Protein AF-A0A1P8XKL0-F1 (afdb_monomer_lite)

Foldseek 3Di:
DDDDDDDDPDDDDDDDPPPPPQDPVPDPQADVPRDHPPPPPPPDPPPVPPVDDPDPPPPPPCDPVNVVVVVVVVVVVVVVVVVVVVVVVVVD

Sequence (92 aa):
MRPSMSIDKQSTPSTGTVPPDPDPYEITGLEPGGGVSPGSTPPDSAQTSGLGEPEPRPRRRVTPTSVVSIIAIVIFAALFAAAAVAILVDVL

Radius of gyration: 40.16 Å; chains: 1; bounding box: 36×59×116 Å

Secondary structure (DSSP, 8-state):
-----------------------TT--TT-BTTTB--TTSSPS-S---TT-S-----------HHHHHHHHHHHHHHHHHHHHHHHHHHHH-

Structure (mmCIF, N/CA/C/O backbone):
data_AF-A0A1P8XKL0-F1
#
_entry.id   AF-A0A1P8XKL0-F1
#
loop_
_atom_site.group_PDB
_atom_site.id
_atom_site.type_symbol
_atom_site.label_atom_id
_atom_site.label_alt_id
_atom_site.label_comp_id
_atom_site.label_asym_id
_atom_site.label_entity_id
_atom_site.label_seq_id
_atom_site.pdbx_PDB_ins_code
_atom_site.Cartn_x
_atom_site.Cartn_y
_atom_site.Cartn_z
_atom_site.occupancy
_atom_site.B_iso_or_equiv
_atom_site.auth_seq_id
_atom_site.auth_comp_id
_atom_site.auth_asym_id
_atom_site.auth_atom_id
_atom_site.pdbx_PDB_model_num
ATOM 1 N N . MET A 1 1 ? -2.321 15.947 86.350 1.00 40.41 1 MET A N 1
ATOM 2 C CA . MET A 1 1 ? -1.048 16.060 85.610 1.00 40.41 1 MET A CA 1
ATOM 3 C C . MET A 1 1 ? -0.752 14.723 84.931 1.00 40.41 1 MET A C 1
ATOM 5 O O . MET A 1 1 ? -0.494 13.749 85.622 1.00 40.41 1 MET A O 1
ATOM 9 N N . ARG A 1 2 ? -0.879 14.647 83.601 1.00 62.53 2 ARG A N 1
ATOM 10 C CA . ARG A 1 2 ? -0.132 13.697 82.740 1.00 62.53 2 ARG A CA 1
ATOM 11 C C . ARG A 1 2 ? 1.283 14.296 82.523 1.00 62.53 2 ARG A C 1
ATOM 13 O O . ARG A 1 2 ? 1.383 15.503 82.748 1.00 62.53 2 ARG A O 1
ATOM 20 N N . PRO A 1 3 ? 2.298 13.640 81.924 1.00 65.81 3 PRO A N 1
ATOM 21 C CA . PRO A 1 3 ? 2.692 12.224 81.778 1.00 65.81 3 PRO A CA 1
ATOM 22 C C . PRO A 1 3 ? 4.236 12.027 81.975 1.00 65.81 3 PRO A C 1
ATOM 24 O O . PRO A 1 3 ? 4.931 12.978 82.310 1.00 65.81 3 PRO A O 1
ATOM 27 N N . SER A 1 4 ? 4.752 10.803 81.769 1.00 54.44 4 SER A N 1
ATOM 28 C CA . SER A 1 4 ? 6.072 10.417 81.180 1.00 54.44 4 SER A CA 1
ATOM 29 C C . SER A 1 4 ? 6.514 9.081 81.797 1.00 54.44 4 SER A C 1
ATOM 31 O O . SER A 1 4 ? 6.862 9.037 82.967 1.00 54.44 4 SER A O 1
ATOM 33 N N . MET A 1 5 ? 6.333 7.919 81.165 1.00 60.47 5 MET A N 1
ATOM 34 C CA . MET A 1 5 ? 6.954 7.461 79.913 1.00 60.47 5 MET A CA 1
ATOM 35 C C . MET A 1 5 ? 8.475 7.319 80.065 1.00 60.47 5 MET A C 1
ATOM 37 O O . MET A 1 5 ? 9.228 8.256 79.828 1.00 60.47 5 MET A O 1
ATOM 41 N N . SER A 1 6 ? 8.908 6.115 80.433 1.00 54.59 6 SER A N 1
ATOM 42 C CA . SER A 1 6 ? 10.237 5.587 80.121 1.00 54.59 6 SER A CA 1
ATOM 43 C C . SER A 1 6 ? 10.044 4.208 79.503 1.00 54.59 6 SER A C 1
ATOM 45 O O . SER A 1 6 ? 9.937 3.174 80.158 1.00 54.59 6 SER A O 1
ATOM 47 N N . ILE A 1 7 ? 9.885 4.291 78.190 1.00 63.34 7 ILE A N 1
ATOM 48 C CA . ILE A 1 7 ? 9.996 3.222 77.217 1.00 63.34 7 ILE A CA 1
ATOM 49 C C . ILE A 1 7 ? 11.389 2.576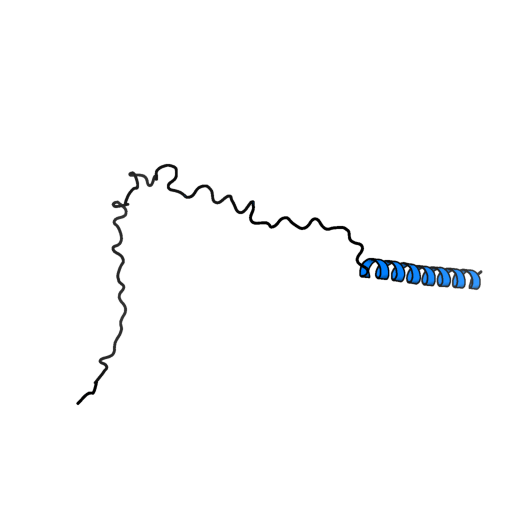 77.304 1.00 63.34 7 ILE A C 1
ATOM 51 O O . ILE A 1 7 ? 12.372 3.223 77.662 1.00 63.34 7 ILE A O 1
ATOM 55 N N . ASP A 1 8 ? 11.400 1.305 76.911 1.00 54.59 8 ASP A N 1
ATOM 56 C CA . ASP A 1 8 ? 12.530 0.478 76.497 1.00 54.59 8 ASP A CA 1
ATOM 57 C C . ASP A 1 8 ? 13.472 -0.083 77.565 1.00 54.59 8 ASP A C 1
ATOM 59 O O . ASP A 1 8 ? 14.568 0.399 77.841 1.00 54.59 8 ASP A O 1
ATOM 63 N N . LYS A 1 9 ? 13.129 -1.307 77.976 1.00 51.38 9 LYS A N 1
ATOM 64 C CA . LYS A 1 9 ? 14.028 -2.407 77.627 1.00 51.38 9 LYS A CA 1
ATOM 65 C C . LYS A 1 9 ? 13.561 -3.037 76.322 1.00 51.38 9 LYS A C 1
ATOM 67 O O . LYS A 1 9 ? 12.719 -3.931 76.316 1.00 51.38 9 LYS A O 1
ATOM 72 N N . GLN A 1 10 ? 14.146 -2.530 75.240 1.00 50.34 10 GLN A N 1
ATOM 73 C CA . GLN A 1 10 ? 14.539 -3.290 74.062 1.00 50.34 10 GLN A CA 1
ATOM 74 C C . GLN A 1 10 ? 14.531 -4.800 74.319 1.00 50.34 10 GLN A C 1
ATOM 76 O O . GLN A 1 10 ? 15.205 -5.268 75.243 1.00 50.34 10 GLN A O 1
ATOM 81 N N . SER A 1 11 ? 13.882 -5.551 73.435 1.00 47.69 11 SER A N 1
ATOM 82 C CA . SER A 1 11 ? 14.527 -6.584 72.609 1.00 47.69 11 SER A CA 1
ATOM 83 C C . SER A 1 11 ? 13.455 -7.551 72.131 1.00 47.69 11 SER A C 1
ATOM 85 O O . SER A 1 11 ? 13.016 -8.430 72.864 1.00 47.69 11 SER A O 1
ATOM 87 N N . THR A 1 12 ? 13.035 -7.407 70.882 1.00 65.25 12 THR A N 1
ATOM 88 C CA . THR A 1 12 ? 12.444 -8.514 70.131 1.00 65.25 12 THR A CA 1
ATOM 89 C C . THR A 1 12 ? 13.480 -9.636 70.018 1.00 65.25 12 THR A C 1
ATOM 91 O O . THR A 1 12 ? 14.574 -9.388 69.506 1.00 65.25 12 THR A O 1
ATOM 94 N N . PRO A 1 13 ? 13.136 -10.867 70.417 1.00 44.56 13 PRO A N 1
ATOM 95 C CA . PRO A 1 13 ? 13.413 -11.977 69.524 1.00 44.56 13 PRO A CA 1
ATOM 96 C C . PRO A 1 13 ? 12.121 -12.756 69.258 1.00 44.56 13 PRO A C 1
ATOM 98 O O . PRO A 1 13 ? 11.390 -13.140 70.166 1.00 44.56 13 PRO A O 1
ATOM 101 N N . SER A 1 14 ? 11.850 -12.931 67.967 1.00 54.28 14 SER A N 1
ATOM 102 C CA . SER A 1 14 ? 10.960 -13.923 67.359 1.00 54.28 14 SER A CA 1
ATOM 103 C C . SER A 1 14 ? 10.713 -15.153 68.227 1.00 54.28 14 SER A C 1
ATOM 105 O O . SER A 1 14 ? 11.690 -15.720 68.698 1.00 54.28 14 SER A O 1
ATOM 107 N N . THR A 1 15 ? 9.486 -15.665 68.309 1.00 46.31 15 THR A N 1
ATOM 108 C CA . THR A 1 15 ? 9.214 -17.109 68.163 1.00 46.31 15 THR A CA 1
ATOM 109 C C . THR A 1 15 ? 7.719 -17.262 67.921 1.00 46.31 15 THR A C 1
ATOM 111 O O . THR A 1 15 ? 6.911 -16.724 68.670 1.00 46.31 15 THR A O 1
ATOM 114 N N . GLY A 1 16 ? 7.373 -17.895 66.804 1.00 50.66 16 GLY A N 1
ATOM 115 C CA . GLY A 1 16 ? 6.041 -17.867 66.223 1.00 50.66 16 GLY A CA 1
ATOM 116 C C . GLY A 1 16 ? 4.937 -18.338 67.160 1.00 50.66 16 GLY A C 1
ATOM 117 O O . GLY A 1 16 ? 5.121 -19.215 68.002 1.00 50.66 16 GLY A O 1
ATOM 118 N N . THR A 1 17 ? 3.742 -17.809 66.922 1.00 49.91 17 THR A N 1
ATOM 119 C CA . THR A 1 17 ? 2.537 -18.624 67.037 1.00 49.91 17 THR A CA 1
ATOM 120 C C . THR A 1 17 ? 2.782 -19.814 66.116 1.00 49.91 17 THR A C 1
ATOM 122 O O . THR A 1 17 ? 2.617 -19.694 64.906 1.00 49.91 17 THR A O 1
ATOM 125 N N . VAL A 1 18 ? 3.309 -20.919 66.647 1.00 61.38 18 VAL A N 1
ATOM 126 C CA . VAL A 1 18 ? 3.222 -22.197 65.947 1.00 61.38 18 VAL A CA 1
ATOM 127 C C . VAL A 1 18 ? 1.716 -22.394 65.793 1.00 61.38 18 VAL A C 1
ATOM 129 O O . VAL A 1 18 ? 1.028 -22.459 66.818 1.00 61.38 18 VAL A O 1
ATOM 132 N N . PRO A 1 19 ? 1.161 -22.356 64.564 1.00 62.97 19 PRO A N 1
ATOM 133 C CA . PRO A 1 19 ? -0.198 -22.843 64.371 1.00 62.97 19 PRO A CA 1
ATOM 134 C C . PRO A 1 19 ? -0.222 -24.233 65.009 1.00 62.97 19 PRO A C 1
ATOM 136 O O . PRO A 1 19 ? 0.787 -24.924 64.856 1.00 62.97 19 PRO A O 1
ATOM 139 N N . PRO A 1 20 ? -1.263 -24.639 65.761 1.00 68.69 20 PRO A N 1
ATOM 140 C CA . PRO A 1 20 ? -1.320 -26.020 66.219 1.00 68.69 20 PRO A CA 1
ATOM 141 C C . PRO A 1 20 ? -1.122 -26.870 64.970 1.00 68.69 20 PRO A C 1
ATOM 143 O O . PRO A 1 20 ? -1.912 -26.738 64.039 1.00 68.69 20 PRO A O 1
ATOM 146 N N . ASP A 1 21 ? -0.004 -27.591 64.889 1.00 62.12 21 ASP A N 1
ATOM 147 C CA . ASP A 1 21 ? 0.236 -28.486 63.769 1.00 62.12 21 ASP A CA 1
ATOM 148 C C . ASP A 1 21 ? -0.876 -29.526 63.898 1.00 62.12 21 ASP A C 1
ATOM 150 O O . ASP A 1 21 ? -0.900 -30.232 64.915 1.00 62.12 21 ASP A O 1
ATOM 154 N N . PRO A 1 22 ? -1.899 -29.504 63.022 1.00 63.88 22 PRO A N 1
ATOM 155 C CA . PRO A 1 22 ? -3.000 -30.430 63.167 1.00 63.88 22 PRO A CA 1
ATOM 156 C C . PRO A 1 22 ? -2.401 -31.818 62.993 1.00 63.88 22 PRO A C 1
ATOM 158 O O . PRO A 1 22 ? -1.642 -32.052 62.050 1.00 63.88 22 PRO A O 1
ATOM 161 N N . ASP A 1 23 ? -2.703 -32.721 63.921 1.00 63.28 23 ASP A N 1
ATOM 162 C CA . ASP A 1 23 ? -2.305 -34.113 63.771 1.00 63.28 23 ASP A CA 1
ATOM 163 C C . ASP A 1 23 ? -2.752 -34.572 62.365 1.00 63.28 23 ASP A C 1
ATOM 165 O O . ASP A 1 23 ? -3.929 -34.408 62.033 1.00 63.28 23 ASP A O 1
ATOM 169 N N . PRO A 1 24 ? -1.861 -35.090 61.494 1.00 60.44 24 PRO A N 1
ATOM 170 C CA . PRO A 1 24 ? -2.246 -35.525 60.152 1.00 60.44 24 PRO A CA 1
ATOM 171 C C . PRO A 1 24 ? -3.299 -36.643 60.169 1.00 60.44 24 PRO A C 1
ATOM 173 O O . PRO A 1 24 ? -3.924 -36.907 59.141 1.00 60.44 24 PRO A O 1
ATOM 176 N N . TYR A 1 25 ? -3.510 -37.294 61.318 1.00 58.84 25 TYR A N 1
ATOM 177 C CA . TYR A 1 25 ? -4.591 -38.249 61.537 1.00 58.84 25 TYR A CA 1
ATOM 178 C C . TYR A 1 25 ? -5.913 -37.592 61.988 1.00 58.84 25 TYR A C 1
ATOM 180 O O . TYR A 1 25 ? -6.958 -38.233 61.896 1.00 58.84 25 TYR A O 1
ATOM 188 N N . GLU A 1 26 ? -5.907 -36.322 62.404 1.00 59.62 26 GLU A N 1
ATOM 189 C CA . GLU A 1 26 ? -7.094 -35.512 62.720 1.00 59.62 26 GLU A CA 1
ATOM 190 C C . GLU A 1 26 ? -7.404 -34.498 61.607 1.00 59.62 26 GLU A C 1
ATOM 192 O O . GLU A 1 26 ? -7.339 -33.278 61.761 1.00 59.62 26 GLU A O 1
ATOM 197 N N . ILE A 1 27 ? -7.782 -35.021 60.445 1.00 58.81 27 ILE A N 1
ATOM 198 C CA . ILE A 1 27 ? -8.282 -34.238 59.314 1.00 58.81 27 ILE A CA 1
ATOM 199 C C . ILE A 1 27 ? -9.811 -34.106 59.390 1.00 58.81 27 ILE A C 1
ATOM 201 O O . ILE A 1 27 ? -10.545 -35.084 59.259 1.00 58.81 27 ILE A O 1
ATOM 205 N N . THR A 1 28 ? -10.318 -32.885 59.593 1.00 64.94 28 THR A N 1
ATOM 206 C CA . THR A 1 28 ? -11.765 -32.611 59.657 1.00 64.94 28 THR A CA 1
ATOM 207 C C . THR A 1 28 ? -12.444 -32.922 58.319 1.00 64.94 28 THR A C 1
ATOM 209 O O . THR A 1 28 ? -12.215 -32.231 57.330 1.00 64.94 28 TH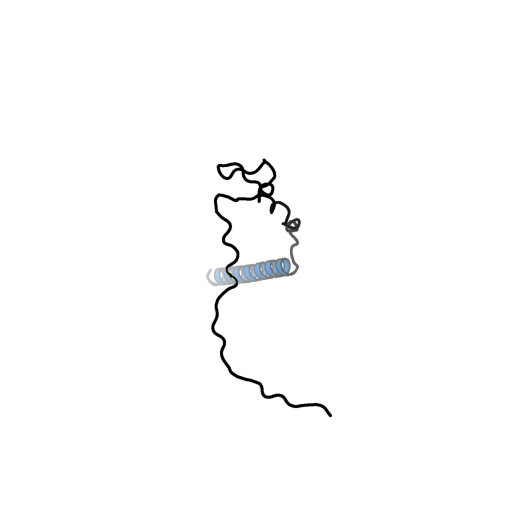R A O 1
ATOM 212 N N . GLY A 1 29 ? -13.327 -33.927 58.303 1.00 60.00 29 GLY A N 1
ATOM 213 C CA . GLY A 1 29 ? -14.195 -34.238 57.159 1.00 60.00 29 GLY A CA 1
ATOM 214 C C . GLY A 1 29 ? -13.556 -35.060 56.034 1.00 60.00 29 GLY A C 1
ATOM 215 O O . GLY A 1 29 ? -14.120 -35.093 54.945 1.00 60.00 29 GLY A O 1
ATOM 216 N N . LEU A 1 30 ? -12.408 -35.701 56.280 1.00 60.91 30 LEU A N 1
ATOM 217 C CA . LEU A 1 30 ? -11.779 -36.631 55.339 1.00 60.91 30 LEU A CA 1
ATOM 218 C C . LEU A 1 30 ? -11.936 -38.069 55.840 1.00 60.91 30 LEU A C 1
ATOM 220 O O . LEU A 1 30 ? -11.567 -38.384 56.973 1.00 60.91 30 LEU A O 1
ATOM 224 N N . GLU A 1 31 ? -12.453 -38.963 55.001 1.00 64.31 31 GLU A N 1
ATOM 225 C CA . GLU A 1 31 ? -12.391 -40.392 55.287 1.00 64.31 31 GLU A CA 1
ATOM 226 C C . GLU A 1 31 ? -10.923 -40.874 55.325 1.00 64.31 31 GLU A C 1
ATOM 228 O O . GLU A 1 31 ? -10.075 -40.353 54.585 1.00 64.31 31 GLU A O 1
ATOM 233 N N . PRO A 1 32 ? -10.596 -41.896 56.143 1.00 59.81 32 PRO A N 1
ATOM 234 C CA . PRO A 1 32 ? -9.270 -42.512 56.156 1.00 59.81 32 PRO A CA 1
ATOM 235 C C . PRO A 1 32 ? -8.846 -42.922 54.735 1.00 59.81 32 PRO A C 1
ATOM 237 O O . PRO A 1 32 ? -9.422 -43.836 54.147 1.00 59.81 32 PRO A O 1
ATOM 240 N N . GLY A 1 33 ? -7.866 -42.213 54.164 1.00 65.06 33 GLY A N 1
ATOM 241 C CA . GLY A 1 33 ? -7.474 -42.336 52.751 1.00 65.06 33 GLY A CA 1
ATOM 242 C C . GLY A 1 33 ? -7.457 -41.022 51.958 1.00 65.06 33 GLY A C 1
ATOM 243 O O . GLY A 1 33 ? -7.020 -41.029 50.811 1.00 65.06 33 GLY A O 1
ATOM 244 N N . GLY A 1 34 ? -7.881 -39.898 52.551 1.00 66.81 34 GLY A N 1
ATOM 245 C CA . GLY A 1 34 ? -7.764 -38.564 51.940 1.00 66.81 34 GLY A CA 1
ATOM 246 C C . GLY A 1 34 ? -8.828 -38.260 50.880 1.00 66.81 34 GLY A C 1
ATOM 247 O O . GLY A 1 34 ? -8.631 -37.383 50.040 1.00 66.81 34 GLY A O 1
ATOM 248 N N . GLY A 1 35 ? -9.939 -38.999 50.900 1.00 67.56 35 GLY A N 1
ATOM 249 C CA . GLY A 1 35 ? -11.091 -38.752 50.038 1.00 67.56 35 GLY A CA 1
ATOM 250 C C . GLY A 1 35 ? -11.965 -37.617 50.568 1.00 67.56 35 GLY A C 1
ATOM 251 O O . GLY A 1 35 ? -12.066 -37.411 51.773 1.00 67.56 35 GLY A O 1
ATOM 252 N N . VAL A 1 36 ? -12.604 -36.894 49.652 1.00 60.38 36 VAL A N 1
ATOM 253 C CA . VAL A 1 36 ? -13.699 -35.961 49.937 1.00 60.38 36 VAL A CA 1
ATOM 254 C C . VAL A 1 36 ? -14.941 -36.416 49.175 1.00 60.38 36 VAL A C 1
ATOM 256 O O . VAL A 1 36 ? -14.820 -37.015 48.102 1.00 60.38 36 VAL A O 1
ATOM 259 N N . SER A 1 37 ? -16.142 -36.108 49.674 1.00 60.72 37 SER A N 1
ATOM 260 C CA . SER A 1 37 ? -17.371 -36.379 48.917 1.00 60.72 37 SER A CA 1
ATOM 261 C C . SER A 1 37 ? -17.326 -35.700 47.535 1.00 60.72 37 SER A C 1
ATOM 263 O O . SER A 1 37 ? -16.862 -34.554 47.430 1.00 60.72 37 SER A O 1
ATOM 265 N N . PRO A 1 38 ? -17.806 -36.362 46.465 1.00 57.19 38 PRO A N 1
ATOM 266 C CA . PRO A 1 38 ? -17.918 -35.752 45.143 1.00 57.19 38 PRO A CA 1
ATOM 267 C C . PRO A 1 38 ? -18.666 -34.411 45.222 1.00 57.19 38 PRO A C 1
ATOM 269 O O . PRO A 1 38 ? -19.809 -34.364 45.670 1.00 57.19 38 PRO A O 1
ATOM 272 N N . GLY A 1 39 ? -17.999 -33.318 44.830 1.00 62.03 39 GLY A N 1
ATOM 273 C CA . GLY A 1 39 ? -18.497 -31.938 44.966 1.00 62.03 39 GLY A CA 1
ATOM 274 C C . GLY A 1 39 ? -17.766 -31.063 45.998 1.00 62.03 39 GLY A C 1
ATOM 275 O O . GLY A 1 39 ? -18.049 -29.872 46.075 1.00 62.03 39 GLY A O 1
ATOM 276 N N . SER A 1 40 ? -16.814 -31.615 46.762 1.00 61.78 40 SER A N 1
ATOM 277 C CA . SER A 1 40 ? -15.975 -30.848 47.713 1.00 61.78 40 SER A CA 1
ATOM 278 C C . SER A 1 40 ? -14.703 -30.266 47.081 1.00 61.78 40 SER A C 1
ATOM 280 O O . SER A 1 40 ? -14.061 -29.385 47.648 1.00 61.78 40 SER A O 1
ATOM 282 N N . THR A 1 41 ? -14.325 -30.758 45.902 1.00 62.00 41 THR A N 1
ATOM 283 C CA . THR A 1 41 ? -13.383 -30.090 45.000 1.00 62.00 41 THR A CA 1
ATOM 284 C C . THR A 1 41 ? -14.212 -29.167 44.106 1.00 62.00 41 THR A C 1
ATOM 286 O O . THR A 1 41 ? -15.234 -29.631 43.591 1.00 62.00 41 THR A O 1
ATOM 289 N N . PRO A 1 42 ? -13.838 -27.886 43.924 1.00 60.72 42 PRO A N 1
ATOM 290 C CA . PRO A 1 42 ? -14.529 -27.004 42.989 1.00 60.72 42 PRO A CA 1
ATOM 291 C C . PRO A 1 42 ? -14.723 -27.708 41.635 1.00 60.72 42 PRO A C 1
ATOM 293 O O . PRO A 1 42 ? -13.801 -28.410 41.208 1.00 60.72 42 PRO A O 1
ATOM 296 N N . PRO A 1 43 ? -15.896 -27.568 40.980 1.00 66.31 43 PRO A N 1
ATOM 297 C CA . PRO A 1 43 ? -16.111 -28.143 39.655 1.00 66.31 43 PRO A CA 1
ATOM 298 C C . PRO A 1 43 ? -14.972 -27.701 38.739 1.00 66.31 43 PRO A C 1
ATOM 300 O O . PRO A 1 43 ? -14.510 -26.567 38.878 1.00 66.31 43 PRO A O 1
ATOM 303 N N . ASP A 1 44 ? -14.519 -28.616 37.874 1.00 54.22 44 ASP A N 1
ATOM 304 C CA . ASP A 1 44 ? -13.368 -28.477 36.979 1.00 54.22 44 ASP A CA 1
ATOM 305 C C . ASP A 1 44 ? -13.017 -27.016 36.688 1.00 54.22 44 ASP A C 1
ATOM 307 O O . ASP A 1 44 ? -13.841 -26.269 36.149 1.00 54.22 44 ASP A O 1
ATOM 311 N N . SER A 1 45 ? -11.785 -26.616 37.020 1.00 54.03 45 SER A N 1
ATOM 312 C CA . SER A 1 45 ? -11.143 -25.380 36.555 1.00 54.03 45 SER A CA 1
ATOM 313 C C . SER A 1 45 ? -11.009 -25.412 35.029 1.00 54.03 45 SER A C 1
ATOM 315 O O . SER A 1 45 ? -9.926 -25.503 34.465 1.00 54.03 45 SER A O 1
ATOM 317 N N . ALA A 1 46 ? -12.137 -25.388 34.345 1.00 54.84 46 ALA A N 1
ATOM 318 C CA . ALA A 1 46 ? -12.292 -25.503 32.918 1.00 54.84 46 ALA A CA 1
ATOM 319 C C . ALA A 1 46 ? -13.363 -24.516 32.470 1.00 54.84 46 ALA A C 1
ATOM 321 O O . ALA A 1 46 ? -14.175 -24.846 31.624 1.00 54.84 46 ALA A O 1
ATOM 322 N N . GLN A 1 47 ? -13.388 -23.302 33.025 1.00 58.44 47 GLN A N 1
ATOM 323 C CA . GLN A 1 47 ? -14.191 -22.217 32.461 1.00 58.44 47 GLN A CA 1
ATOM 324 C C . GLN A 1 47 ? -13.443 -20.883 32.514 1.00 58.44 47 GLN A C 1
ATOM 326 O O . GLN A 1 47 ? -13.806 -19.954 33.225 1.00 58.44 47 GLN A O 1
ATOM 331 N N . THR A 1 48 ? -12.393 -20.774 31.700 1.00 58.72 48 THR A N 1
ATOM 332 C CA . THR A 1 48 ? -12.077 -19.500 31.028 1.00 58.72 48 THR A CA 1
ATOM 333 C C . THR A 1 48 ? -12.689 -19.435 29.623 1.00 58.72 48 THR A C 1
ATOM 335 O O . THR A 1 48 ? -12.640 -18.386 28.978 1.00 58.72 48 THR A O 1
ATOM 338 N N . SER A 1 49 ? -13.316 -20.522 29.152 1.00 59.34 49 SER A N 1
ATOM 339 C CA . SER A 1 49 ? -14.089 -20.535 27.907 1.00 59.34 49 SER A CA 1
ATOM 340 C C . SER A 1 49 ? -15.363 -19.714 28.095 1.00 59.34 49 SER A C 1
ATOM 342 O O . SER A 1 49 ? -16.377 -20.202 28.576 1.00 59.34 49 SER A O 1
ATOM 344 N N . GLY A 1 50 ? -15.273 -18.428 27.761 1.00 54.56 50 GLY A N 1
ATOM 345 C CA . GLY A 1 50 ? -16.343 -17.444 27.951 1.00 54.56 50 GLY A CA 1
ATOM 346 C C . GLY A 1 50 ? -15.874 -16.095 28.501 1.00 54.56 50 GLY A C 1
ATOM 347 O O . GLY A 1 50 ? -16.661 -15.159 28.523 1.00 54.56 50 GLY A O 1
ATOM 348 N N . LEU A 1 51 ? -14.601 -15.964 28.901 1.00 57.81 51 LEU A N 1
ATOM 349 C CA . LEU A 1 51 ? -14.003 -14.677 29.302 1.00 57.81 51 LEU A CA 1
ATOM 350 C C . LEU A 1 51 ? -13.436 -13.869 28.121 1.00 57.81 51 LEU A C 1
ATOM 352 O O . LEU A 1 51 ? -12.914 -12.774 28.315 1.00 57.81 51 LEU A O 1
ATOM 356 N N . GLY A 1 52 ? -13.514 -14.404 26.902 1.00 61.75 52 GLY A N 1
ATOM 357 C CA . GLY A 1 52 ? -13.250 -13.635 25.693 1.00 61.75 52 GLY A CA 1
ATOM 358 C C . GLY A 1 52 ? -14.494 -12.843 25.313 1.00 61.75 52 GLY A C 1
ATOM 359 O O . GLY A 1 52 ? -15.497 -13.442 24.927 1.00 61.75 52 GLY A O 1
ATOM 360 N N . GLU A 1 53 ? -14.417 -11.514 25.405 1.00 64.88 53 GLU A N 1
ATOM 361 C CA . GLU A 1 53 ? -15.364 -10.605 24.750 1.00 64.88 53 GLU A CA 1
ATOM 362 C C . GLU A 1 53 ? -15.535 -11.044 23.281 1.00 64.88 53 GLU A C 1
ATOM 364 O O . GLU A 1 53 ? -14.539 -11.454 22.671 1.00 64.88 53 GLU A O 1
ATOM 369 N N . PRO A 1 54 ? -16.748 -11.000 22.692 1.00 65.62 54 PRO A N 1
ATOM 370 C CA . PRO A 1 54 ? -16.945 -11.334 21.288 1.00 65.62 54 PRO A CA 1
ATOM 371 C C . PRO A 1 54 ? -15.947 -10.561 20.426 1.00 65.62 54 PRO A C 1
ATOM 373 O O . PRO A 1 54 ? -16.079 -9.348 20.267 1.00 65.62 54 PRO A O 1
ATOM 376 N N . GLU A 1 55 ? -14.938 -11.259 19.893 1.00 66.06 55 GLU A N 1
ATOM 377 C CA . GLU A 1 55 ? -13.898 -10.631 19.082 1.00 66.06 55 GLU A CA 1
ATOM 378 C C . GLU A 1 55 ? -14.591 -9.884 17.938 1.00 66.06 55 GLU A C 1
ATOM 380 O O . GLU A 1 55 ? -15.306 -10.522 17.143 1.00 66.06 55 GLU A O 1
ATOM 385 N N . PRO A 1 56 ? -14.482 -8.541 17.874 1.00 66.94 56 PRO A N 1
ATOM 386 C CA . PRO A 1 56 ? -15.154 -7.768 16.854 1.00 66.94 56 PRO A CA 1
ATOM 387 C C . PRO A 1 56 ? -14.632 -8.244 15.508 1.00 66.94 56 PRO A C 1
ATOM 389 O O . PRO A 1 56 ? -13.527 -7.902 15.093 1.00 66.94 56 PRO A O 1
ATOM 392 N N . ARG A 1 57 ? -15.452 -9.055 14.823 1.00 66.69 57 ARG A N 1
ATOM 393 C CA . ARG A 1 57 ? -15.134 -9.635 13.520 1.00 66.69 57 ARG A CA 1
ATOM 394 C C . ARG A 1 57 ? -14.536 -8.522 12.663 1.00 66.69 57 ARG A C 1
ATOM 396 O O . ARG A 1 57 ? -15.256 -7.537 12.452 1.00 66.69 57 ARG A O 1
ATOM 403 N N . PRO A 1 58 ? -13.269 -8.634 12.206 1.00 62.75 58 PRO A N 1
ATOM 404 C CA . PRO A 1 58 ? -12.592 -7.552 11.514 1.00 62.75 58 PRO A CA 1
ATOM 405 C C . PRO A 1 58 ? -13.437 -7.139 10.320 1.00 62.75 58 PRO A C 1
ATOM 407 O O . PRO A 1 58 ? -13.472 -7.800 9.280 1.00 62.75 58 PRO A O 1
ATOM 410 N N . ARG A 1 59 ? -14.208 -6.062 10.484 1.00 63.50 59 ARG A N 1
ATOM 411 C CA . ARG A 1 59 ? -14.951 -5.478 9.380 1.00 63.50 59 ARG A CA 1
ATOM 412 C C . ARG A 1 59 ? -13.859 -4.953 8.487 1.00 63.50 59 ARG A C 1
ATOM 414 O O . ARG A 1 59 ? -13.127 -4.057 8.894 1.00 63.50 59 ARG A O 1
ATOM 421 N N . ARG A 1 60 ? -13.736 -5.571 7.313 1.00 62.66 60 ARG A N 1
ATOM 422 C CA . ARG A 1 60 ? -12.818 -5.223 6.227 1.00 62.66 60 ARG A CA 1
ATOM 423 C C . ARG A 1 60 ? -13.187 -3.828 5.712 1.00 62.66 60 ARG A C 1
ATOM 425 O O . ARG A 1 60 ? -13.709 -3.650 4.621 1.00 62.66 60 ARG A O 1
ATOM 432 N N . ARG A 1 61 ? -13.025 -2.831 6.576 1.00 66.38 61 ARG A N 1
ATOM 433 C CA . ARG A 1 61 ? -13.166 -1.422 6.282 1.00 66.38 61 ARG A CA 1
ATOM 434 C C . ARG A 1 61 ? -11.848 -1.071 5.643 1.00 66.38 61 ARG A C 1
ATOM 436 O O . ARG A 1 61 ? -10.823 -1.041 6.315 1.00 66.38 61 ARG A O 1
ATOM 443 N N . VAL A 1 62 ? -11.885 -0.869 4.333 1.00 68.50 62 VAL A N 1
ATOM 444 C CA . VAL A 1 62 ? -10.867 -0.071 3.66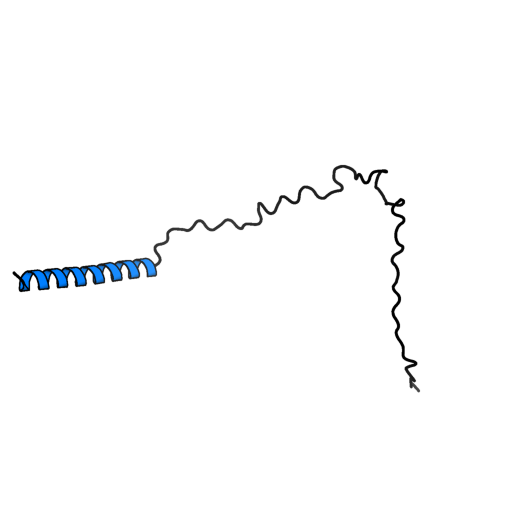0 1.00 68.50 62 VAL A CA 1
ATOM 445 C C . VAL A 1 62 ? -10.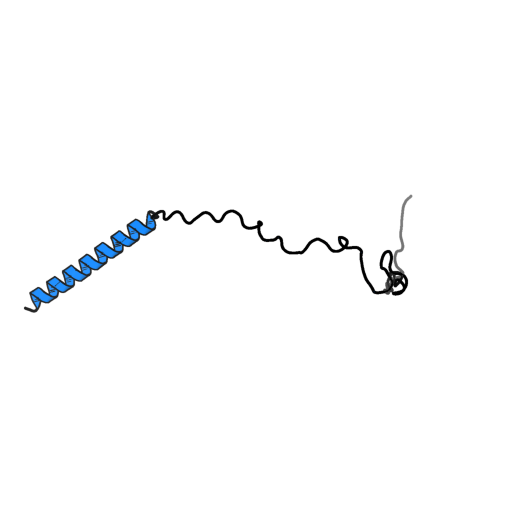766 1.232 4.441 1.00 68.50 62 VAL A C 1
ATOM 447 O O . VAL A 1 62 ? -11.683 2.052 4.438 1.00 68.50 62 VAL A O 1
ATOM 450 N N . THR A 1 63 ? -9.704 1.353 5.230 1.00 80.88 63 THR A N 1
ATOM 451 C CA . THR A 1 63 ? -9.411 2.585 5.946 1.00 80.88 63 THR A CA 1
ATOM 452 C C . THR A 1 63 ? -9.060 3.641 4.898 1.00 80.88 63 THR A C 1
ATOM 454 O O . THR A 1 63 ? -8.484 3.292 3.863 1.00 80.88 63 THR A O 1
ATOM 457 N N . PRO A 1 64 ? -9.375 4.928 5.121 1.00 84.50 64 PRO A N 1
ATOM 458 C CA . PRO A 1 64 ? -8.950 5.997 4.216 1.00 84.50 64 PRO A CA 1
ATOM 459 C C . PRO A 1 64 ? -7.447 5.917 3.908 1.00 84.50 64 PRO A C 1
ATOM 461 O O . PRO A 1 64 ? -7.034 6.077 2.764 1.00 84.50 64 PRO A O 1
ATOM 464 N N . THR A 1 65 ? -6.647 5.530 4.905 1.00 87.06 65 THR A N 1
ATOM 465 C CA . THR A 1 65 ? -5.213 5.250 4.775 1.00 87.06 65 THR A CA 1
ATOM 466 C C . THR A 1 65 ? -4.900 4.175 3.734 1.00 87.06 65 THR A C 1
ATOM 468 O O . THR A 1 65 ? -4.002 4.371 2.924 1.00 87.06 65 THR A O 1
ATOM 471 N N . SER A 1 66 ? -5.648 3.065 3.708 1.00 88.75 66 SER A N 1
ATOM 472 C CA . SER A 1 66 ? -5.462 2.000 2.714 1.00 88.75 66 SER A CA 1
ATOM 473 C C . SER A 1 66 ? -5.798 2.463 1.296 1.00 88.75 66 SER A C 1
ATOM 475 O O . SER A 1 66 ? -5.183 2.001 0.340 1.00 88.75 66 SER A O 1
ATOM 477 N N . VAL A 1 67 ? -6.776 3.357 1.136 1.00 93.38 67 VAL A N 1
ATOM 478 C CA . VAL A 1 67 ? -7.121 3.915 -0.180 1.00 93.38 67 VAL A CA 1
ATOM 479 C C . VAL A 1 67 ? -6.008 4.844 -0.659 1.00 93.38 67 VAL A C 1
ATOM 481 O O . VAL A 1 67 ? -5.523 4.695 -1.778 1.00 93.38 67 VAL A O 1
ATOM 484 N N . VAL A 1 68 ? -5.544 5.746 0.210 1.00 96.38 68 VAL A N 1
ATOM 485 C CA . VAL A 1 68 ? -4.430 6.658 -0.088 1.00 96.38 68 VAL A CA 1
ATOM 486 C C . VAL A 1 68 ? -3.157 5.882 -0.429 1.00 96.38 68 VAL A C 1
ATOM 488 O O . VAL A 1 68 ? -2.489 6.219 -1.404 1.00 96.38 68 VAL A O 1
ATOM 491 N N . SER A 1 69 ? -2.838 4.813 0.310 1.00 96.12 69 SER A N 1
ATOM 492 C CA . SER A 1 69 ? -1.653 3.998 0.025 1.00 96.12 69 SER A CA 1
ATOM 493 C C . SER A 1 69 ? -1.736 3.315 -1.340 1.00 96.12 69 SER A C 1
ATOM 495 O O . SER A 1 69 ? -0.750 3.297 -2.069 1.00 96.12 69 SER A O 1
ATOM 497 N N . ILE A 1 70 ? -2.906 2.787 -1.718 1.00 96.94 70 ILE A N 1
ATOM 498 C CA . ILE A 1 70 ? -3.106 2.173 -3.039 1.00 96.94 70 ILE A CA 1
ATOM 499 C C . ILE A 1 70 ? -2.924 3.216 -4.144 1.00 96.94 70 ILE A C 1
ATOM 501 O O . ILE A 1 70 ? -2.204 2.959 -5.105 1.00 96.94 70 ILE A O 1
ATOM 505 N N . ILE A 1 71 ? -3.516 4.404 -3.995 1.00 97.81 71 ILE A N 1
ATOM 506 C CA . ILE A 1 71 ? -3.367 5.497 -4.967 1.00 97.81 71 ILE A CA 1
ATOM 507 C C . ILE A 1 71 ? -1.889 5.880 -5.124 1.00 97.81 71 ILE A C 1
ATOM 509 O O . ILE A 1 71 ? -1.404 5.991 -6.248 1.00 97.81 71 ILE A O 1
ATOM 513 N N . ALA A 1 72 ? -1.155 6.022 -4.017 1.00 98.12 72 ALA A N 1
ATOM 514 C CA . ALA A 1 72 ? 0.269 6.345 -4.047 1.00 98.12 72 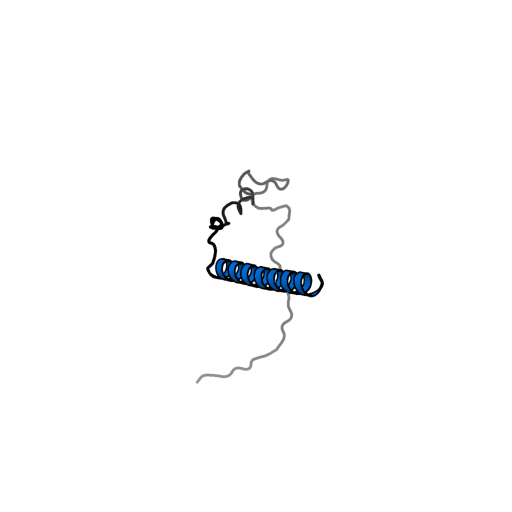ALA A CA 1
ATOM 515 C C . ALA A 1 72 ? 1.091 5.288 -4.805 1.00 98.12 72 ALA A C 1
ATOM 517 O O . ALA A 1 72 ? 1.930 5.641 -5.633 1.00 98.12 72 ALA A O 1
ATOM 518 N N . ILE A 1 73 ? 0.815 3.999 -4.577 1.00 98.50 73 ILE A N 1
ATOM 519 C CA . ILE A 1 73 ? 1.482 2.892 -5.279 1.00 98.50 73 ILE A CA 1
ATOM 520 C C . ILE A 1 73 ? 1.184 2.933 -6.781 1.00 98.50 73 ILE A C 1
ATOM 522 O O . ILE A 1 73 ? 2.096 2.767 -7.588 1.00 98.50 73 ILE A O 1
ATOM 526 N N . VAL A 1 74 ? -0.071 3.179 -7.170 1.00 98.56 74 VAL A N 1
ATOM 527 C CA . VAL A 1 74 ? -0.466 3.264 -8.586 1.00 98.56 74 VAL A CA 1
ATOM 528 C C . VAL A 1 74 ? 0.250 4.417 -9.287 1.00 98.56 74 VAL A C 1
ATOM 530 O O . VAL A 1 74 ? 0.788 4.224 -10.374 1.00 98.56 74 VAL A O 1
ATOM 533 N N . ILE A 1 75 ? 0.310 5.595 -8.658 1.00 98.62 75 ILE A N 1
ATOM 534 C CA . ILE A 1 75 ? 1.033 6.753 -9.203 1.00 98.62 75 ILE A CA 1
ATOM 535 C C . ILE A 1 75 ? 2.520 6.424 -9.354 1.00 98.62 75 ILE A C 1
ATOM 537 O O . ILE A 1 75 ? 3.097 6.660 -10.412 1.00 98.62 75 ILE A O 1
ATOM 541 N N . PHE A 1 76 ? 3.135 5.839 -8.325 1.00 98.56 76 PHE A N 1
ATOM 542 C CA . PHE A 1 76 ? 4.544 5.459 -8.362 1.00 98.56 76 PHE A CA 1
ATOM 543 C C . PHE A 1 76 ? 4.847 4.466 -9.494 1.00 98.56 76 PHE A C 1
ATOM 545 O O . PHE A 1 76 ? 5.782 4.673 -10.268 1.00 98.56 76 PHE A O 1
ATOM 552 N N . ALA A 1 77 ? 4.024 3.426 -9.643 1.00 98.50 77 ALA A N 1
ATOM 553 C CA . ALA A 1 77 ? 4.161 2.450 -10.719 1.00 98.50 77 ALA A CA 1
ATOM 554 C C . ALA A 1 77 ? 3.985 3.089 -12.107 1.00 98.50 77 ALA A C 1
ATOM 556 O O . ALA A 1 77 ? 4.738 2.770 -13.026 1.00 98.50 77 ALA A O 1
ATOM 557 N N . ALA A 1 78 ? 3.037 4.019 -12.258 1.00 98.50 78 ALA A N 1
ATOM 558 C CA . ALA A 1 78 ? 2.818 4.740 -13.510 1.00 98.50 78 ALA A CA 1
ATOM 559 C C . ALA A 1 78 ? 4.021 5.614 -13.895 1.00 98.50 78 ALA A C 1
ATOM 561 O O . ALA A 1 78 ? 4.425 5.612 -15.055 1.00 98.50 78 ALA A O 1
ATOM 562 N N . LEU A 1 79 ? 4.631 6.313 -12.931 1.00 98.50 79 LEU A N 1
ATOM 563 C CA . LEU A 1 79 ? 5.853 7.092 -13.163 1.00 98.50 79 LEU A CA 1
ATOM 564 C C . LEU A 1 79 ? 7.010 6.199 -13.612 1.00 98.50 79 LEU A C 1
ATOM 566 O O . LEU A 1 79 ? 7.718 6.535 -14.559 1.00 98.50 79 LEU A O 1
ATOM 570 N N . PHE A 1 80 ? 7.179 5.045 -12.964 1.00 98.38 80 PHE A N 1
ATOM 571 C CA . PHE A 1 80 ? 8.222 4.092 -13.331 1.00 98.38 80 PHE A CA 1
ATOM 572 C C . PHE A 1 80 ? 8.006 3.525 -14.739 1.00 98.38 80 PHE A C 1
ATOM 574 O O . PHE A 1 80 ? 8.939 3.477 -15.538 1.00 98.38 80 PHE A O 1
ATOM 581 N N . ALA A 1 81 ? 6.768 3.153 -15.073 1.00 98.19 81 ALA A N 1
ATOM 582 C CA . ALA A 1 81 ? 6.411 2.686 -16.407 1.00 98.19 81 ALA A CA 1
ATOM 583 C C . ALA A 1 81 ? 6.647 3.769 -17.472 1.00 98.19 81 ALA A C 1
ATOM 585 O O . ALA A 1 81 ? 7.228 3.481 -18.513 1.00 98.19 81 ALA A O 1
ATOM 586 N N . ALA A 1 82 ? 6.258 5.018 -17.199 1.00 98.25 82 ALA A N 1
ATOM 587 C CA . ALA A 1 82 ? 6.495 6.140 -18.103 1.00 98.25 82 ALA A CA 1
ATOM 588 C C . ALA A 1 82 ? 7.994 6.382 -18.336 1.00 98.25 82 ALA A C 1
ATOM 590 O O . ALA A 1 82 ? 8.411 6.541 -19.479 1.00 98.25 82 ALA A O 1
ATOM 591 N N . ALA A 1 83 ? 8.810 6.348 -17.277 1.00 97.88 83 ALA A N 1
ATOM 592 C CA . ALA A 1 83 ? 10.260 6.476 -17.389 1.00 97.88 83 ALA A CA 1
ATOM 593 C C . ALA A 1 83 ? 10.878 5.327 -18.201 1.00 97.88 83 ALA A C 1
ATOM 595 O O . ALA A 1 83 ? 11.711 5.569 -19.068 1.00 97.88 83 ALA A O 1
ATOM 596 N N . ALA A 1 84 ? 10.441 4.086 -17.969 1.00 97.19 84 ALA A N 1
ATOM 597 C CA . ALA A 1 84 ? 10.910 2.929 -18.726 1.00 97.19 84 ALA A CA 1
ATOM 598 C C . ALA A 1 84 ? 10.568 3.042 -20.220 1.00 97.19 84 ALA A C 1
ATOM 600 O O . ALA A 1 84 ? 11.417 2.768 -21.063 1.00 97.19 84 ALA A O 1
ATOM 601 N N . VAL A 1 85 ? 9.348 3.481 -20.548 1.00 97.75 85 VAL A N 1
ATOM 602 C CA . VAL A 1 85 ? 8.929 3.724 -21.936 1.00 97.75 85 VAL A CA 1
ATOM 603 C C . VAL A 1 85 ? 9.734 4.860 -22.561 1.00 97.75 85 VAL A C 1
ATOM 605 O O . VAL A 1 85 ? 10.182 4.709 -23.690 1.00 97.75 85 VAL A O 1
ATOM 608 N N . ALA A 1 86 ? 9.954 5.965 -21.843 1.00 97.25 86 ALA A N 1
ATOM 609 C CA . ALA A 1 86 ? 10.761 7.079 -22.336 1.00 97.25 86 ALA A CA 1
ATOM 610 C C . ALA A 1 86 ? 12.189 6.627 -22.679 1.00 97.25 86 ALA A C 1
ATOM 612 O O . ALA A 1 86 ? 12.643 6.845 -23.794 1.00 97.25 86 ALA A O 1
ATOM 613 N N . ILE A 1 87 ? 12.841 5.894 -21.769 1.00 97.12 87 ILE A N 1
ATOM 614 C CA . ILE A 1 87 ? 14.178 5.332 -22.006 1.00 97.12 87 ILE A CA 1
ATOM 615 C C . ILE A 1 87 ? 14.165 4.373 -23.199 1.00 97.12 87 ILE A C 1
ATOM 617 O O . ILE A 1 87 ? 15.068 4.413 -24.025 1.00 97.12 87 ILE A O 1
ATOM 621 N N . LEU A 1 88 ? 13.157 3.505 -23.306 1.00 96.75 88 LEU A N 1
ATOM 622 C CA . LEU A 1 88 ? 13.053 2.561 -24.418 1.00 96.75 88 LEU A CA 1
ATOM 623 C C . LEU A 1 88 ? 12.930 3.279 -2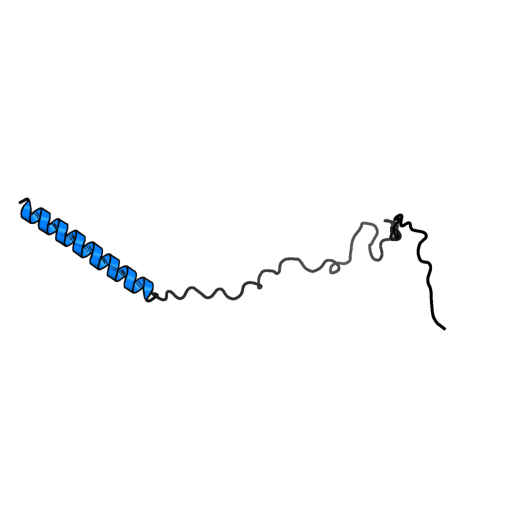5.768 1.00 96.75 88 LEU A C 1
ATOM 625 O O . LEU A 1 88 ? 13.545 2.841 -26.735 1.00 96.75 88 LEU A O 1
ATOM 629 N N . VAL A 1 89 ? 12.142 4.356 -25.825 1.00 97.56 89 VAL A N 1
ATOM 630 C CA . VAL A 1 89 ? 11.985 5.185 -27.027 1.00 97.56 89 VAL A CA 1
ATOM 631 C C . VAL A 1 89 ? 13.279 5.925 -27.357 1.00 97.56 89 VAL A C 1
ATOM 633 O O . VAL A 1 89 ? 13.644 5.965 -28.522 1.00 97.56 89 VAL A O 1
ATOM 636 N N . ASP A 1 90 ? 13.984 6.466 -26.361 1.00 95.19 90 ASP A N 1
ATOM 637 C CA . ASP A 1 90 ? 15.258 7.169 -26.569 1.00 95.19 90 ASP A CA 1
ATOM 638 C C . ASP A 1 90 ? 16.391 6.237 -27.042 1.00 95.19 90 ASP A C 1
ATOM 640 O O . ASP A 1 90 ? 17.344 6.689 -27.676 1.00 95.19 90 ASP A O 1
ATOM 644 N N . VAL A 1 91 ? 16.327 4.946 -26.697 1.00 93.25 91 VAL A N 1
ATOM 645 C CA . VAL A 1 91 ? 17.353 3.942 -27.032 1.00 93.25 91 VAL A CA 1
ATOM 646 C C . VAL A 1 91 ? 17.152 3.319 -28.421 1.00 93.25 91 VAL A C 1
ATOM 648 O O . VAL A 1 91 ? 18.114 2.782 -28.976 1.00 93.25 91 VAL A O 1
ATOM 651 N N . LEU A 1 92 ? 15.931 3.349 -28.961 1.00 89.25 92 LEU A N 1
ATOM 652 C CA . LEU A 1 92 ? 15.581 2.769 -30.264 1.00 89.25 92 LEU A CA 1
ATOM 653 C C . LEU A 1 92 ? 15.949 3.702 -31.427 1.00 89.25 92 LEU A C 1
ATOM 655 O O . LEU A 1 92 ? 16.476 3.173 -32.433 1.00 89.25 92 LEU A O 1
#

pLDDT: mean 71.4, std 17.67, range [40.41, 98.62]